Protein AF-A0A749G7H2-F1 (afdb_monomer_lite)

InterPro domains:
  IPR007267 GtrA/DPMS, transmembrane domain [PF04138] (7-76)
  IPR016480 Glucose translocase, bactoprenol-linked [PIRSF006298] (1-87)
  IPR051401 Bacterial Cell Wall Glycosylation GtrA [PTHR38459] (2-80)

Secondary structure (DSSP, 8-state):
-HHHHHHHHHHHHHHHHHHHHHHHIIIIIS---HHHHHHHHHHHHHHHHHHHIIIIII-PPP-HHHHHHHHHHHHHHHHHHHHHH--

Organism: Salmonella enterica (NCBI:txid28901)

pLDDT: mean 88.51, std 6.15, range [59.59, 97.06]

Foldseek 3Di:
DVVLVVQLVVLVVVLVVQLVVQLCCCCVVVVDDSVVSNVRSLVVSLVSSLVSCCVPRPVHDDDPVVSVVSSVVVVVVVVVVVVVVVD

Structure (mmCIF, N/CA/C/O backbone):
data_AF-A0A749G7H2-F1
#
_entry.id   AF-A0A749G7H2-F1
#
loop_
_atom_site.group_PDB
_atom_site.id
_atom_site.type_symbol
_atom_site.label_atom_id
_atom_site.label_alt_id
_atom_site.label_comp_id
_atom_site.label_asym_id
_atom_site.label_entity_id
_atom_site.label_seq_id
_atom_site.pdbx_PDB_ins_code
_atom_site.Cartn_x
_atom_site.Cartn_y
_atom_site.Cartn_z
_atom_site.occupancy
_atom_site.B_iso_or_equiv
_atom_site.auth_seq_id
_atom_site.auth_comp_id
_atom_site.auth_asym_id
_atom_site.auth_atom_id
_atom_site.pdbx_PDB_model_num
ATOM 1 N N . MET A 1 1 ? -20.786 5.662 12.548 1.00 78.69 1 MET A N 1
ATOM 2 C CA . MET A 1 1 ? -20.413 4.901 11.331 1.00 78.69 1 MET A CA 1
ATOM 3 C C . MET A 1 1 ? -19.721 5.767 10.277 1.00 78.69 1 MET A C 1
ATOM 5 O O . MET A 1 1 ? -18.594 5.446 9.937 1.00 78.69 1 MET A O 1
ATOM 9 N N . ILE A 1 2 ? -20.297 6.897 9.838 1.00 86.69 2 ILE A N 1
ATOM 10 C CA . ILE A 1 2 ? -19.688 7.788 8.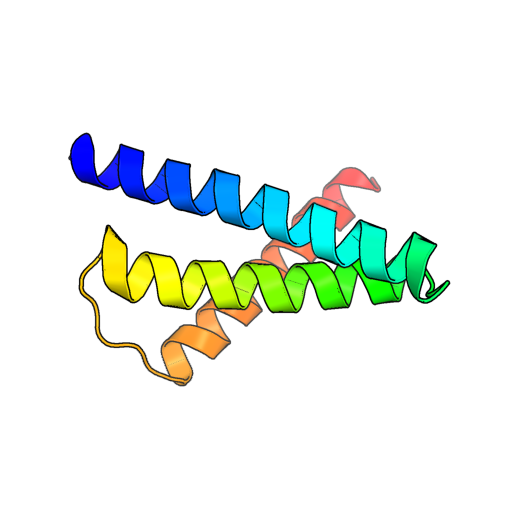817 1.00 86.69 2 ILE A CA 1
ATOM 11 C C . ILE A 1 2 ? -18.253 8.232 9.157 1.00 86.69 2 ILE A C 1
ATOM 13 O O . ILE A 1 2 ? -17.369 8.128 8.317 1.00 86.69 2 ILE A O 1
ATOM 17 N N . LYS A 1 3 ? -17.976 8.648 10.403 1.00 84.50 3 LYS A N 1
ATOM 18 C CA . LYS A 1 3 ? -16.612 9.035 10.826 1.00 84.50 3 LYS A CA 1
ATOM 19 C C . LYS A 1 3 ? -15.585 7.903 10.668 1.00 84.50 3 LYS A C 1
ATOM 21 O O . LYS A 1 3 ? -14.432 8.167 10.356 1.00 84.50 3 LYS A O 1
ATOM 26 N N . LEU A 1 4 ? -16.005 6.657 10.894 1.00 86.19 4 LEU A N 1
ATOM 27 C CA . LEU A 1 4 ? -15.153 5.475 10.755 1.00 86.19 4 LEU A CA 1
ATOM 28 C C . LEU A 1 4 ? -14.872 5.190 9.276 1.00 86.19 4 LEU A C 1
ATOM 30 O O . LEU A 1 4 ? -13.730 4.966 8.892 1.00 86.19 4 LEU A O 1
ATOM 34 N N . PHE A 1 5 ? -15.919 5.271 8.453 1.00 86.62 5 PHE A N 1
ATOM 35 C CA . PHE A 1 5 ? -15.829 5.105 7.008 1.00 86.62 5 PHE A CA 1
ATOM 36 C C . PHE A 1 5 ? -14.906 6.149 6.371 1.00 86.62 5 PHE A C 1
ATOM 38 O O . PHE A 1 5 ? -14.022 5.785 5.608 1.00 86.62 5 PHE A O 1
ATOM 45 N N . ILE A 1 6 ? -15.037 7.427 6.749 1.00 91.25 6 ILE A N 1
ATOM 46 C CA . ILE A 1 6 ? -14.162 8.498 6.247 1.00 91.25 6 ILE A CA 1
ATOM 47 C C . ILE A 1 6 ? -12.700 8.205 6.590 1.00 91.25 6 ILE A C 1
ATOM 49 O O . ILE A 1 6 ? -11.857 8.265 5.705 1.00 91.25 6 ILE A O 1
ATOM 53 N N . LYS A 1 7 ? -12.392 7.820 7.838 1.00 86.81 7 LYS A N 1
ATOM 54 C CA . LYS A 1 7 ? -11.021 7.440 8.221 1.00 86.81 7 LYS A CA 1
ATOM 55 C C . LYS A 1 7 ? -10.492 6.265 7.398 1.00 86.81 7 LYS A C 1
ATOM 57 O O . LYS A 1 7 ? -9.358 6.318 6.931 1.00 86.81 7 LYS A O 1
ATOM 62 N N . TYR A 1 8 ? -11.312 5.234 7.205 1.00 87.75 8 TYR A N 1
ATOM 63 C CA . TYR A 1 8 ? -10.949 4.065 6.408 1.00 87.75 8 TYR A CA 1
ATOM 64 C C . TYR A 1 8 ? -10.642 4.442 4.951 1.00 87.75 8 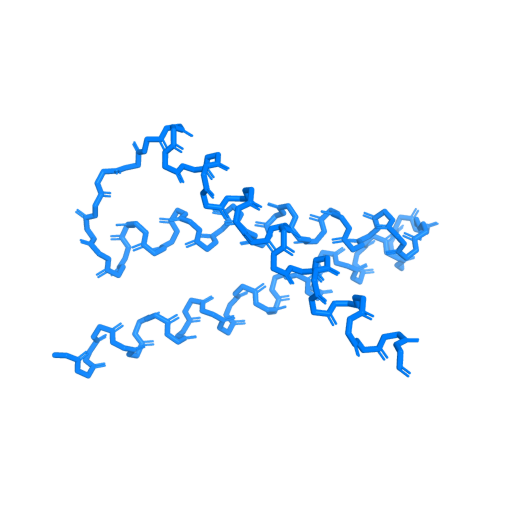TYR A C 1
ATOM 66 O O . TYR A 1 8 ? -9.594 4.074 4.423 1.00 87.75 8 TYR A O 1
ATOM 74 N N . VAL A 1 9 ? -11.506 5.246 4.326 1.00 92.19 9 VAL A N 1
ATOM 75 C CA . VAL A 1 9 ? -11.306 5.743 2.957 1.00 92.19 9 VAL A CA 1
ATOM 76 C C . VAL A 1 9 ? -10.064 6.630 2.871 1.00 92.19 9 VAL A C 1
ATOM 78 O O . VAL A 1 9 ? -9.260 6.442 1.963 1.00 92.19 9 VAL A O 1
ATOM 81 N N . SER A 1 10 ? -9.847 7.541 3.826 1.00 92.62 10 SER A N 1
ATOM 82 C CA . SER A 1 10 ? -8.637 8.373 3.876 1.00 92.62 10 SER A CA 1
ATOM 83 C C . SER A 1 10 ? -7.364 7.531 3.913 1.00 92.62 10 SER A C 1
ATOM 85 O O . SER A 1 10 ? -6.420 7.820 3.181 1.00 92.62 10 SER A O 1
ATOM 87 N N . ILE A 1 11 ? -7.337 6.462 4.714 1.00 92.94 11 ILE A N 1
ATOM 88 C CA . ILE A 1 11 ? -6.196 5.538 4.748 1.00 92.9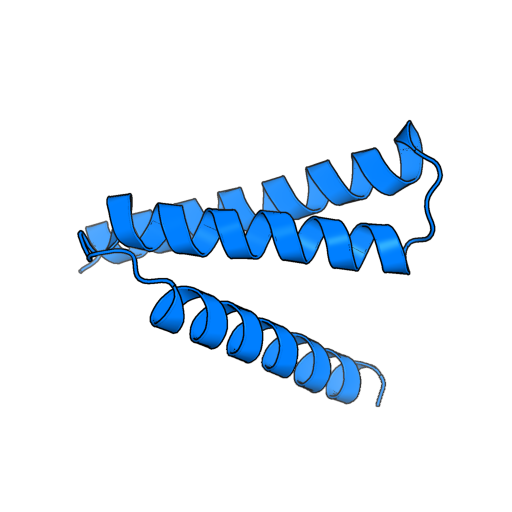4 11 ILE A CA 1
ATOM 89 C C . ILE A 1 11 ? -6.047 4.813 3.409 1.00 92.94 11 ILE A C 1
ATOM 91 O O . ILE A 1 11 ? -4.925 4.668 2.937 1.00 92.94 11 ILE A O 1
ATOM 95 N N . GLY A 1 12 ? -7.146 4.420 2.761 1.00 92.25 12 GLY A N 1
ATOM 96 C CA . GLY A 1 12 ? -7.122 3.828 1.419 1.00 92.25 12 GLY A CA 1
ATOM 97 C C . GLY A 1 12 ? -6.530 4.757 0.349 1.00 92.25 12 GLY A C 1
ATOM 98 O O . GLY A 1 12 ? -5.721 4.321 -0.474 1.00 92.25 12 GLY A O 1
ATOM 99 N N . VAL A 1 13 ? -6.864 6.051 0.387 1.00 95.44 13 VAL A N 1
ATOM 100 C CA . VAL A 1 13 ? -6.280 7.062 -0.513 1.00 95.44 13 VAL A CA 1
ATOM 101 C C . VAL A 1 13 ? -4.780 7.206 -0.253 1.00 95.44 13 VAL A C 1
ATOM 103 O O . VAL A 1 13 ? -3.987 7.125 -1.190 1.00 95.44 13 VAL A O 1
ATOM 106 N N . LEU A 1 14 ? -4.376 7.340 1.015 1.00 94.88 14 LEU A N 1
ATOM 107 C CA . LEU A 1 14 ? -2.963 7.434 1.398 1.00 94.88 14 LEU A CA 1
ATOM 108 C C . LEU A 1 14 ? -2.173 6.178 1.013 1.00 94.88 14 LEU A C 1
ATOM 110 O O . LEU A 1 14 ? -1.060 6.285 0.512 1.00 94.88 14 LEU A O 1
ATOM 114 N N . ASN A 1 15 ? -2.758 4.995 1.192 1.00 94.56 15 ASN A N 1
ATOM 115 C CA . ASN A 1 15 ? -2.179 3.719 0.782 1.00 94.56 15 ASN A CA 1
ATOM 116 C C . ASN A 1 15 ? -1.900 3.676 -0.724 1.00 94.56 15 ASN A C 1
ATOM 118 O O . ASN A 1 15 ? -0.826 3.257 -1.148 1.00 94.56 15 ASN A O 1
ATOM 122 N N . THR A 1 16 ? -2.867 4.117 -1.527 1.00 94.00 16 THR A N 1
ATOM 123 C CA . THR A 1 16 ? -2.749 4.122 -2.990 1.00 94.00 16 THR A CA 1
ATOM 124 C C . THR A 1 16 ? -1.670 5.101 -3.446 1.00 94.00 16 THR A C 1
ATOM 126 O O . THR A 1 16 ? -0.815 4.741 -4.253 1.00 94.00 16 THR A O 1
ATOM 129 N N . ALA A 1 17 ? -1.654 6.307 -2.870 1.00 96.56 17 ALA A N 1
ATOM 130 C CA . ALA A 1 17 ? -0.618 7.301 -3.134 1.00 96.56 17 ALA A CA 1
ATOM 131 C C . ALA A 1 17 ? 0.778 6.798 -2.729 1.00 96.56 17 ALA A C 1
ATOM 133 O O . ALA A 1 17 ? 1.734 6.966 -3.483 1.00 96.56 17 ALA A O 1
ATOM 134 N N . LEU A 1 18 ? 0.892 6.133 -1.574 1.00 95.94 18 LEU A N 1
ATOM 135 C CA . LEU A 1 18 ? 2.148 5.558 -1.095 1.00 95.94 18 LEU A CA 1
ATOM 136 C C . LEU A 1 18 ? 2.661 4.458 -2.028 1.00 95.94 18 LEU A C 1
ATOM 138 O O . LEU A 1 18 ? 3.843 4.460 -2.360 1.00 95.94 18 LEU A O 1
ATOM 142 N N . HIS A 1 19 ? 1.789 3.556 -2.492 1.00 96.00 19 HIS A N 1
ATOM 143 C CA . HIS A 1 19 ? 2.166 2.546 -3.482 1.00 96.00 19 HIS A CA 1
ATOM 144 C C . HIS A 1 19 ? 2.736 3.223 -4.734 1.00 96.00 19 HIS A C 1
ATOM 146 O O . HIS A 1 19 ? 3.863 2.931 -5.120 1.00 96.00 19 HIS A O 1
ATOM 152 N N . TRP A 1 20 ? 2.009 4.175 -5.325 1.00 96.44 20 TRP A N 1
ATOM 153 C CA . TRP A 1 20 ? 2.459 4.880 -6.529 1.00 96.44 20 TRP A CA 1
ATOM 154 C C . TRP A 1 20 ? 3.787 5.613 -6.327 1.00 96.44 20 TRP A C 1
ATOM 156 O O . TRP A 1 20 ? 4.648 5.559 -7.202 1.00 96.44 20 TRP A O 1
ATOM 166 N N . ALA A 1 21 ? 3.988 6.247 -5.170 1.00 97.06 21 ALA A N 1
ATOM 167 C CA . ALA A 1 21 ? 5.239 6.923 -4.844 1.00 97.06 21 ALA A CA 1
ATOM 168 C C . ALA A 1 21 ? 6.421 5.944 -4.770 1.00 97.06 21 ALA A C 1
ATOM 170 O O . ALA A 1 21 ? 7.464 6.195 -5.372 1.00 97.06 21 ALA A O 1
ATOM 171 N N . ILE A 1 22 ? 6.255 4.809 -4.081 1.00 96.94 22 ILE A N 1
ATOM 172 C CA . ILE A 1 22 ? 7.289 3.768 -3.994 1.00 96.94 22 ILE A CA 1
ATOM 173 C C . ILE A 1 22 ? 7.542 3.140 -5.362 1.00 96.94 22 ILE A C 1
ATOM 175 O O . ILE A 1 22 ? 8.693 2.973 -5.751 1.00 96.94 22 ILE A O 1
ATOM 179 N N . PHE A 1 23 ? 6.489 2.853 -6.123 1.00 95.31 23 PHE A N 1
ATOM 180 C CA . PHE A 1 23 ? 6.603 2.322 -7.476 1.00 95.31 23 PHE A CA 1
ATOM 181 C C . PHE A 1 23 ? 7.399 3.271 -8.381 1.00 95.31 23 PHE A C 1
ATOM 183 O O . PHE A 1 23 ? 8.367 2.853 -9.013 1.00 95.31 23 PHE A O 1
ATOM 190 N N . ALA A 1 24 ? 7.047 4.561 -8.397 1.00 94.81 24 ALA A N 1
ATOM 191 C CA . ALA A 1 24 ? 7.750 5.575 -9.175 1.00 94.81 24 ALA A CA 1
ATOM 192 C C . ALA A 1 24 ? 9.217 5.705 -8.740 1.00 94.81 24 ALA A C 1
ATOM 194 O O . ALA A 1 24 ? 10.103 5.768 -9.588 1.00 94.81 24 ALA A O 1
ATOM 195 N N . LEU A 1 25 ? 9.496 5.678 -7.435 1.00 96.56 25 LEU A N 1
ATOM 196 C CA . LEU A 1 25 ? 10.863 5.701 -6.919 1.00 96.56 25 LEU A CA 1
ATOM 197 C C . LEU A 1 25 ? 11.665 4.466 -7.366 1.00 96.56 25 LEU A C 1
ATOM 199 O O . LEU A 1 25 ? 12.806 4.593 -7.804 1.00 96.56 25 LEU A O 1
ATOM 203 N N . CYS A 1 26 ? 11.070 3.276 -7.300 1.00 94.94 26 CYS A N 1
ATOM 204 C CA . CYS A 1 26 ? 11.693 2.028 -7.735 1.00 94.94 26 CYS A CA 1
ATOM 205 C C . CYS A 1 26 ? 11.982 2.008 -9.242 1.00 94.94 26 CYS A C 1
ATOM 207 O O . CYS A 1 26 ? 13.059 1.564 -9.647 1.00 94.94 26 CYS A O 1
ATOM 209 N N . VAL A 1 27 ? 11.052 2.482 -10.073 1.00 94.88 27 VAL A N 1
ATOM 210 C CA . VAL A 1 27 ? 11.198 2.469 -11.537 1.00 94.88 27 VAL A CA 1
ATOM 211 C C . VAL A 1 27 ? 12.111 3.592 -12.021 1.00 94.88 27 VAL A C 1
ATOM 213 O O . VAL A 1 27 ? 13.024 3.343 -12.800 1.00 94.88 27 VAL A O 1
ATOM 216 N N . TYR A 1 28 ? 11.901 4.826 -11.564 1.00 94.81 28 TYR A N 1
ATOM 217 C CA . TYR A 1 28 ? 12.634 5.985 -12.082 1.00 94.81 28 TYR A CA 1
ATOM 218 C C . TYR A 1 28 ? 13.921 6.278 -11.311 1.00 94.81 28 TYR A C 1
ATOM 220 O O . TYR A 1 28 ? 14.901 6.699 -11.916 1.00 94.81 28 TYR A O 1
ATOM 228 N N . GLY A 1 29 ? 13.939 6.050 -9.995 1.00 94.50 29 GLY A N 1
ATOM 229 C CA . GLY A 1 29 ? 15.114 6.297 -9.153 1.00 94.50 29 GLY A CA 1
ATOM 230 C C . GLY A 1 29 ? 16.098 5.130 -9.145 1.00 94.50 29 GLY A C 1
ATOM 231 O O . GLY A 1 29 ? 17.293 5.330 -9.329 1.00 94.50 29 GLY A O 1
ATOM 232 N N . PHE A 1 30 ? 15.593 3.908 -8.958 1.00 92.56 30 PHE A N 1
ATOM 233 C CA . PHE A 1 30 ? 16.425 2.701 -8.857 1.00 92.56 30 PHE A CA 1
ATOM 234 C C . PHE A 1 30 ? 16.482 1.862 -10.143 1.00 92.56 30 PHE A C 1
ATOM 236 O O . PHE A 1 30 ? 17.190 0.859 -10.168 1.00 92.56 30 PHE A O 1
ATOM 243 N N . GLN A 1 31 ? 15.747 2.244 -11.195 1.00 93.31 31 GLN A N 1
ATOM 244 C CA . GLN A 1 31 ? 15.702 1.531 -12.484 1.00 93.31 31 GLN A CA 1
ATOM 245 C C . GLN A 1 31 ? 15.383 0.030 -12.356 1.00 93.31 31 GLN A C 1
ATOM 247 O O . GLN A 1 31 ? 15.852 -0.803 -13.130 1.00 93.31 31 GLN A O 1
ATOM 252 N N . THR A 1 32 ? 14.577 -0.330 -11.357 1.00 91.50 32 THR A N 1
ATOM 253 C CA . THR A 1 32 ? 14.147 -1.717 -11.138 1.00 91.50 32 THR A CA 1
ATOM 254 C C . THR A 1 32 ? 13.063 -2.132 -12.134 1.00 91.50 32 THR A C 1
ATOM 256 O O . THR A 1 32 ? 12.383 -1.297 -12.733 1.00 91.50 32 THR A O 1
ATOM 259 N N . SER A 1 33 ? 12.867 -3.444 -12.303 1.00 93.62 33 SER A N 1
ATOM 260 C CA . SER A 1 33 ? 11.772 -3.957 -13.128 1.00 93.62 33 SER A CA 1
ATOM 261 C C . SER A 1 33 ? 10.407 -3.594 -12.529 1.00 93.62 33 SER A C 1
ATOM 263 O O . SER A 1 33 ? 10.241 -3.537 -11.309 1.00 93.62 33 SER A O 1
ATOM 265 N N . GLN A 1 34 ? 9.395 -3.417 -13.386 1.00 89.19 34 GLN A N 1
ATOM 266 C CA . GLN A 1 34 ? 8.023 -3.126 -12.946 1.00 89.19 34 GLN A CA 1
ATOM 267 C C . GLN A 1 34 ? 7.485 -4.188 -11.977 1.00 89.19 34 GLN A C 1
ATOM 269 O O . GLN A 1 34 ? 6.757 -3.859 -11.045 1.00 89.19 34 GLN A O 1
ATOM 274 N N . ALA A 1 35 ? 7.870 -5.454 -12.159 1.00 90.56 35 ALA A N 1
ATOM 275 C CA . ALA A 1 35 ? 7.494 -6.534 -11.253 1.00 90.56 35 ALA A CA 1
ATOM 276 C C . ALA A 1 35 ? 8.042 -6.303 -9.832 1.00 90.56 35 ALA A C 1
ATOM 278 O O . ALA A 1 35 ? 7.283 -6.353 -8.865 1.00 90.56 35 ALA A O 1
ATOM 279 N N . LEU A 1 36 ? 9.336 -5.988 -9.699 1.00 88.56 36 LEU A N 1
ATOM 280 C CA . LEU A 1 36 ? 9.957 -5.710 -8.399 1.00 88.56 36 LEU A CA 1
ATOM 281 C C . LEU A 1 36 ? 9.400 -4.434 -7.761 1.00 88.56 36 LEU A C 1
ATOM 283 O O . LEU A 1 36 ? 9.127 -4.417 -6.558 1.00 88.56 36 LEU A O 1
ATOM 287 N N . ALA A 1 37 ? 9.178 -3.391 -8.559 1.00 92.50 37 ALA A N 1
ATOM 288 C CA . ALA A 1 37 ? 8.559 -2.154 -8.099 1.00 92.50 37 ALA A CA 1
ATOM 289 C C . ALA A 1 37 ? 7.133 -2.385 -7.566 1.00 92.50 37 ALA A C 1
ATOM 291 O O . ALA A 1 37 ? 6.798 -1.877 -6.497 1.00 92.50 37 ALA A O 1
ATOM 292 N N . ASN A 1 38 ? 6.319 -3.199 -8.250 1.00 92.19 38 ASN A N 1
ATOM 293 C CA . ASN A 1 38 ? 4.966 -3.559 -7.808 1.00 92.19 38 ASN A CA 1
ATOM 294 C C . ASN A 1 38 ? 4.973 -4.366 -6.506 1.00 92.19 38 ASN A C 1
ATOM 296 O O . ASN A 1 38 ? 4.212 -4.062 -5.592 1.00 92.19 38 ASN A O 1
ATOM 300 N N . VAL A 1 39 ? 5.849 -5.370 -6.383 1.00 90.56 39 VAL A N 1
ATOM 301 C CA . VAL A 1 39 ? 5.963 -6.166 -5.146 1.00 90.56 39 VAL A CA 1
ATOM 302 C C . VAL A 1 39 ? 6.388 -5.285 -3.971 1.00 90.56 39 VAL A C 1
ATOM 304 O O . VAL A 1 39 ? 5.818 -5.379 -2.884 1.00 90.56 39 VAL A O 1
ATOM 307 N N . THR A 1 40 ? 7.350 -4.391 -4.193 1.00 92.38 40 THR A N 1
ATOM 308 C CA . THR A 1 40 ? 7.862 -3.483 -3.158 1.00 92.38 40 THR A CA 1
ATOM 309 C C . THR A 1 40 ? 6.804 -2.459 -2.753 1.00 92.38 40 THR A C 1
ATOM 311 O O . THR A 1 40 ? 6.540 -2.273 -1.564 1.00 92.38 40 THR A O 1
ATOM 314 N N . GLY A 1 41 ? 6.143 -1.838 -3.732 1.00 94.12 41 GLY A N 1
ATOM 315 C CA . GLY A 1 41 ? 5.041 -0.909 -3.506 1.00 94.12 41 GLY A CA 1
ATOM 316 C C . GLY A 1 41 ? 3.880 -1.559 -2.758 1.00 94.12 41 GLY A C 1
ATOM 317 O O . GLY A 1 41 ? 3.402 -0.998 -1.772 1.00 94.12 41 GLY A O 1
ATOM 318 N N . PHE A 1 42 ? 3.492 -2.776 -3.146 1.00 91.81 42 PHE A N 1
ATOM 319 C CA . PHE A 1 42 ? 2.483 -3.564 -2.441 1.00 91.81 42 PHE A CA 1
ATOM 320 C C . PHE A 1 42 ? 2.891 -3.854 -0.993 1.00 91.81 42 PHE A C 1
ATOM 322 O O . PHE A 1 42 ? 2.098 -3.598 -0.089 1.00 91.81 42 PHE A O 1
ATOM 329 N N . ALA A 1 43 ? 4.117 -4.331 -0.750 1.00 91.50 43 ALA A N 1
ATOM 330 C CA . ALA A 1 43 ? 4.601 -4.665 0.591 1.00 91.50 43 ALA A CA 1
ATOM 331 C C . ALA A 1 43 ? 4.605 -3.450 1.536 1.00 91.50 43 ALA A C 1
ATOM 333 O O . ALA A 1 43 ? 4.185 -3.548 2.693 1.00 91.50 43 ALA A O 1
ATOM 334 N N . VAL A 1 44 ? 5.031 -2.284 1.044 1.00 94.00 44 VAL A N 1
ATOM 335 C CA . VAL A 1 44 ? 5.025 -1.038 1.825 1.00 94.00 44 VAL A CA 1
ATOM 336 C C . VAL A 1 44 ? 3.594 -0.557 2.078 1.00 94.00 44 VAL A C 1
ATOM 338 O O . VAL A 1 44 ? 3.242 -0.234 3.215 1.00 94.00 44 VAL A O 1
ATOM 341 N N . ALA A 1 45 ? 2.748 -0.552 1.047 1.00 93.50 45 ALA A N 1
ATOM 342 C CA . ALA A 1 45 ? 1.368 -0.089 1.139 1.00 93.50 45 ALA A CA 1
ATOM 343 C C . ALA A 1 45 ? 0.528 -0.969 2.083 1.00 93.50 45 ALA A C 1
ATOM 345 O O . ALA A 1 45 ? -0.098 -0.461 3.016 1.00 93.50 45 ALA A O 1
ATOM 346 N N . VAL A 1 46 ? 0.585 -2.297 1.930 1.00 90.88 46 VAL A N 1
ATOM 347 C CA . VAL A 1 46 ? -0.164 -3.238 2.781 1.00 90.88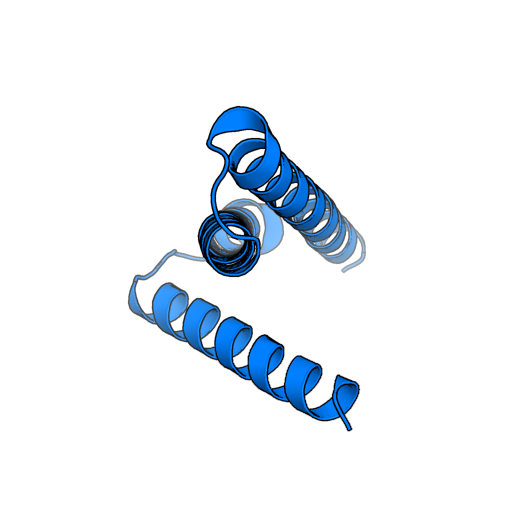 46 VAL A CA 1
ATOM 348 C C . VAL A 1 46 ? 0.258 -3.126 4.250 1.00 90.88 46 VAL A C 1
ATOM 350 O O . VAL A 1 46 ? -0.595 -3.134 5.141 1.00 90.88 46 VAL A O 1
ATOM 353 N N . SER A 1 47 ? 1.553 -2.915 4.511 1.00 91.31 47 SER A N 1
ATOM 354 C CA . SER A 1 47 ? 2.072 -2.652 5.857 1.00 91.31 47 SER A CA 1
ATOM 355 C C . SER A 1 47 ? 1.484 -1.374 6.435 1.00 91.31 47 SER A C 1
ATOM 357 O O . SER A 1 47 ? 0.897 -1.390 7.519 1.00 91.31 47 SER A O 1
ATOM 359 N N . PHE A 1 48 ? 1.583 -0.271 5.691 1.00 92.56 48 PHE A N 1
ATOM 360 C CA . PHE A 1 48 ? 1.025 1.014 6.096 1.00 92.56 48 PHE A CA 1
ATOM 361 C C . PHE A 1 48 ? -0.472 0.905 6.405 1.00 92.56 48 PHE A C 1
ATOM 363 O O . PHE A 1 48 ? -0.900 1.312 7.484 1.00 92.56 48 PHE A O 1
ATOM 370 N N . SER A 1 49 ? -1.257 0.296 5.513 1.00 90.81 49 SER A N 1
ATOM 371 C CA . SER A 1 49 ? -2.699 0.113 5.701 1.00 90.81 49 SER A CA 1
ATOM 372 C C . SER A 1 49 ? -3.037 -0.683 6.952 1.00 90.81 49 SER A C 1
ATOM 374 O O . SER A 1 49 ? -3.973 -0.310 7.661 1.00 90.81 49 SER A O 1
ATOM 376 N N . PHE A 1 50 ? -2.289 -1.747 7.254 1.00 89.44 50 PHE A N 1
ATOM 377 C CA . PHE A 1 50 ? -2.520 -2.556 8.448 1.00 89.44 50 PHE A CA 1
ATOM 378 C C . PHE A 1 50 ? -2.304 -1.742 9.728 1.00 89.44 50 PHE A C 1
ATOM 380 O O . PHE A 1 50 ? -3.202 -1.649 10.569 1.00 89.44 50 PHE A O 1
ATOM 387 N N . PHE A 1 51 ? -1.140 -1.099 9.859 1.00 88.81 51 PHE A N 1
ATOM 388 C CA . PHE A 1 51 ? -0.805 -0.314 11.049 1.00 88.81 51 PHE A CA 1
ATOM 389 C C . PHE A 1 51 ? -1.697 0.924 11.192 1.00 88.81 51 PHE A C 1
ATOM 391 O O . PHE A 1 51 ? -2.177 1.218 12.291 1.00 88.81 51 PHE A O 1
ATOM 398 N N . ALA A 1 52 ? -1.965 1.630 10.091 1.00 89.69 52 ALA A N 1
ATOM 399 C CA . ALA A 1 52 ? -2.804 2.820 10.097 1.00 89.69 52 ALA A CA 1
ATOM 400 C C . ALA A 1 52 ? -4.255 2.484 10.462 1.00 89.69 52 ALA A C 1
ATOM 402 O O . ALA A 1 52 ? -4.832 3.147 11.324 1.00 89.69 52 ALA A O 1
ATOM 403 N N . ASN A 1 53 ? -4.844 1.433 9.880 1.00 88.38 53 ASN A N 1
ATOM 404 C CA . ASN A 1 53 ? -6.216 1.049 10.213 1.00 88.38 53 ASN A CA 1
ATOM 405 C C . ASN A 1 53 ? -6.334 0.506 11.636 1.00 88.38 53 ASN A C 1
ATOM 407 O O . ASN A 1 53 ? -7.287 0.859 12.335 1.00 88.38 53 ASN A O 1
ATOM 411 N N . ALA A 1 54 ? -5.368 -0.292 12.100 1.00 86.94 54 ALA A N 1
ATOM 412 C CA . ALA A 1 54 ? -5.363 -0.785 13.474 1.00 86.94 54 ALA A CA 1
ATOM 413 C C . ALA A 1 54 ? -5.330 0.374 14.482 1.00 86.94 54 ALA A C 1
ATOM 415 O O . ALA A 1 54 ? -6.135 0.398 15.411 1.00 86.94 54 ALA A O 1
ATOM 416 N N . ARG A 1 55 ? -4.467 1.376 14.262 1.00 86.12 55 ARG A N 1
ATOM 417 C CA . ARG A 1 55 ? -4.283 2.498 15.193 1.00 86.12 55 ARG A CA 1
ATOM 418 C C . ARG A 1 55 ? -5.359 3.580 15.085 1.00 86.12 55 ARG A C 1
ATOM 420 O O . ARG A 1 55 ? -5.876 4.018 16.107 1.00 86.12 55 ARG A O 1
ATOM 427 N N . PHE A 1 56 ? -5.675 4.045 13.878 1.00 82.19 56 PHE A N 1
ATOM 428 C CA . PHE A 1 56 ? -6.482 5.258 13.678 1.00 82.19 56 PHE A CA 1
ATOM 429 C C . PHE A 1 56 ? -7.963 4.982 13.404 1.00 82.19 56 PHE A C 1
ATOM 431 O O . PHE A 1 56 ? -8.811 5.806 13.778 1.00 82.19 56 PHE A O 1
ATOM 438 N N . THR A 1 57 ? -8.275 3.847 12.773 1.00 82.88 57 THR A N 1
ATOM 439 C CA . THR A 1 57 ? -9.651 3.468 12.417 1.00 82.88 57 THR A CA 1
ATOM 440 C C . THR A 1 57 ? -10.286 2.618 13.506 1.00 82.88 57 THR A C 1
ATOM 442 O O . THR A 1 57 ? -11.341 2.990 14.010 1.00 82.88 57 THR A O 1
ATOM 445 N N . PHE A 1 58 ? -9.651 1.510 13.895 1.00 81.44 58 PHE A N 1
ATOM 446 C CA . PHE A 1 58 ? -10.287 0.486 14.731 1.00 81.44 58 PHE A CA 1
ATOM 447 C C . PHE A 1 58 ? -9.848 0.488 16.199 1.00 81.44 58 PHE A C 1
ATOM 449 O O . PHE A 1 58 ? -10.521 -0.130 17.017 1.00 81.44 58 PHE A O 1
ATOM 456 N N . GLY A 1 59 ? -8.745 1.161 16.549 1.00 80.81 59 GLY A N 1
ATOM 457 C CA . GLY A 1 59 ? -8.200 1.131 17.913 1.00 80.81 59 GLY A CA 1
ATOM 458 C C . GLY A 1 59 ? -7.836 -0.285 18.383 1.00 80.81 59 GLY A C 1
ATOM 459 O O . GLY A 1 59 ? -7.928 -0.589 19.569 1.00 80.81 59 GLY A O 1
ATOM 460 N N . ALA A 1 60 ? -7.485 -1.169 17.449 1.00 79.62 60 ALA A N 1
ATOM 461 C CA . ALA A 1 60 ? -7.254 -2.585 17.697 1.00 79.62 60 ALA A CA 1
ATOM 462 C C . ALA A 1 60 ? -5.773 -2.871 17.984 1.00 79.62 60 ALA A C 1
ATOM 464 O O . ALA A 1 60 ? -4.881 -2.217 17.441 1.00 79.62 60 ALA A O 1
ATOM 465 N N . SER A 1 61 ? -5.502 -3.897 18.796 1.00 77.75 61 SER A N 1
ATOM 466 C CA . SER A 1 61 ? -4.133 -4.364 19.012 1.00 77.75 61 SER A CA 1
ATOM 467 C C . SER A 1 61 ? -3.557 -4.989 17.738 1.00 77.75 61 SER A C 1
ATOM 469 O O . SER A 1 61 ? -4.172 -5.848 17.090 1.00 77.75 61 SER A O 1
ATOM 471 N N . VAL A 1 62 ? -2.351 -4.551 17.387 1.00 80.06 62 VAL A N 1
ATOM 472 C CA . VAL A 1 62 ? -1.549 -5.133 16.311 1.00 80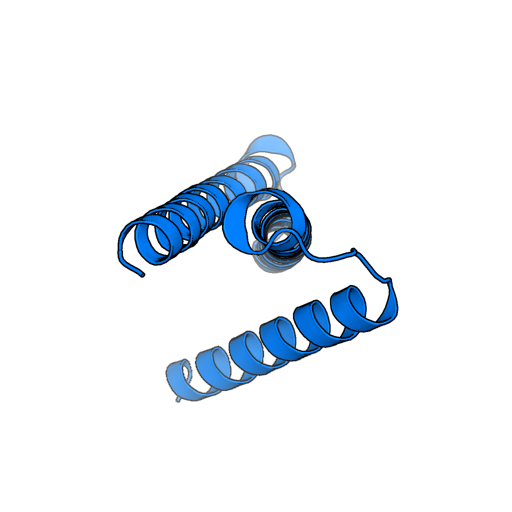.06 62 VAL A CA 1
ATOM 473 C C . VAL A 1 62 ? -0.959 -6.460 16.780 1.00 80.06 62 VAL A C 1
ATOM 475 O O . VAL A 1 62 ? -0.359 -6.536 17.848 1.00 80.06 62 VAL A O 1
ATOM 478 N N . SER A 1 63 ? -1.141 -7.517 15.988 1.00 83.69 63 SER A N 1
ATOM 479 C CA . SER A 1 63 ? -0.484 -8.807 16.207 1.00 83.69 63 SER A CA 1
ATOM 480 C C . SER A 1 63 ? 0.108 -9.325 14.904 1.00 83.69 63 SER A C 1
ATOM 482 O O . SER A 1 63 ? -0.461 -9.118 13.828 1.00 83.69 63 SER A O 1
ATOM 484 N N . THR A 1 64 ? 1.234 -10.030 15.003 1.00 75.44 64 THR A N 1
ATOM 485 C CA . THR A 1 64 ? 1.943 -10.595 13.847 1.00 75.44 64 THR A CA 1
ATOM 486 C C . THR A 1 64 ? 1.067 -11.572 13.064 1.00 75.44 64 THR A C 1
ATOM 488 O O . THR A 1 64 ? 1.085 -11.563 11.839 1.00 75.44 64 THR A O 1
ATOM 491 N N . GLY A 1 65 ? 0.228 -12.360 13.747 1.00 79.19 65 GLY A N 1
ATOM 492 C CA . GLY A 1 65 ? -0.709 -13.277 13.090 1.00 79.19 65 GLY A CA 1
ATOM 493 C C . GLY A 1 65 ? -1.765 -12.548 12.254 1.00 79.19 65 GLY A C 1
ATOM 494 O O . GLY A 1 65 ? -1.991 -12.908 11.103 1.00 79.19 65 GLY A O 1
ATOM 495 N N . ARG A 1 66 ? -2.365 -11.474 12.789 1.00 79.94 66 ARG A N 1
ATOM 496 C CA . ARG A 1 66 ? -3.332 -10.645 12.043 1.00 79.94 66 ARG A CA 1
ATOM 497 C C . ARG A 1 66 ? -2.679 -9.949 10.853 1.00 79.94 66 ARG A C 1
ATOM 499 O O . ARG A 1 66 ? -3.315 -9.819 9.813 1.00 79.94 66 ARG A O 1
ATOM 506 N N . TYR A 1 67 ? -1.423 -9.533 11.004 1.00 84.50 67 TYR A N 1
ATOM 507 C CA . TYR A 1 67 ? -0.646 -8.931 9.928 1.00 84.50 67 TYR A CA 1
ATOM 508 C C . TYR A 1 67 ? -0.396 -9.925 8.788 1.00 84.50 67 TYR A C 1
ATOM 510 O O . TYR A 1 67 ? -0.760 -9.645 7.651 1.00 84.50 67 TYR A O 1
ATOM 518 N N . LEU A 1 68 ? 0.143 -11.110 9.090 1.00 82.88 68 LEU A N 1
ATOM 519 C CA . LEU A 1 68 ? 0.412 -12.139 8.080 1.00 82.88 68 LEU A CA 1
ATOM 520 C C . LEU A 1 68 ? -0.863 -12.576 7.352 1.00 82.88 68 LEU A C 1
ATOM 522 O O . LEU A 1 68 ? -0.853 -12.725 6.133 1.00 82.88 68 LEU A O 1
ATOM 526 N N . LEU A 1 69 ? -1.971 -12.727 8.082 1.00 85.31 69 LEU A N 1
ATOM 527 C CA . LEU A 1 69 ? -3.258 -13.115 7.507 1.00 85.31 69 LEU A CA 1
ATOM 528 C C . LEU A 1 69 ? -3.827 -12.013 6.600 1.00 85.31 69 LEU A C 1
ATOM 530 O O . LEU A 1 69 ? -4.326 -12.309 5.518 1.00 85.31 69 LEU A O 1
ATOM 534 N N . TYR A 1 70 ? -3.684 -10.744 6.994 1.00 85.19 70 TYR A N 1
ATOM 535 C CA . TYR A 1 70 ? -4.068 -9.594 6.173 1.00 85.19 70 TYR A CA 1
ATOM 536 C C . TYR A 1 70 ? -3.232 -9.491 4.891 1.00 85.19 70 TYR A C 1
ATOM 538 O O . TYR A 1 70 ? -3.792 -9.359 3.804 1.00 85.19 70 TYR A O 1
ATOM 546 N N . VAL A 1 71 ? -1.905 -9.600 4.997 1.00 86.75 71 VAL A N 1
ATOM 547 C CA . VAL A 1 71 ? -0.999 -9.555 3.839 1.00 86.75 71 VAL A CA 1
ATOM 548 C C . VAL A 1 71 ? -1.269 -10.720 2.891 1.00 86.75 71 VAL A C 1
ATOM 550 O O . VAL A 1 71 ? -1.402 -10.503 1.688 1.00 86.75 71 VAL A O 1
ATOM 553 N N . GLY A 1 72 ? -1.404 -11.937 3.425 1.00 85.12 72 GLY A N 1
ATOM 554 C CA . GLY A 1 72 ? -1.720 -13.127 2.637 1.00 85.12 72 GLY A CA 1
ATOM 555 C C . GLY A 1 72 ? -3.050 -12.990 1.901 1.00 85.12 72 GLY A C 1
ATOM 556 O O . GLY A 1 72 ? -3.113 -13.228 0.698 1.00 85.12 72 GLY A O 1
ATOM 557 N N . PHE A 1 73 ? -4.094 -12.520 2.587 1.00 89.25 73 PHE A N 1
ATOM 558 C CA . PHE A 1 73 ? -5.399 -12.265 1.979 1.00 89.25 73 PHE A CA 1
ATOM 559 C C . PHE A 1 73 ? -5.327 -11.232 0.846 1.00 89.25 73 PHE A C 1
ATOM 561 O O . PHE A 1 73 ? -5.833 -11.483 -0.246 1.00 89.25 73 PHE A O 1
ATOM 568 N N . MET A 1 74 ? -4.659 -10.097 1.074 1.00 88.25 74 MET A N 1
ATOM 569 C CA . MET A 1 74 ? -4.492 -9.053 0.055 1.00 88.25 74 MET A CA 1
ATOM 570 C C . MET A 1 74 ? -3.668 -9.544 -1.143 1.00 88.25 74 MET A C 1
ATOM 572 O O . MET A 1 74 ? -3.974 -9.192 -2.281 1.00 88.25 74 MET A O 1
ATOM 576 N N . GLY A 1 75 ? -2.653 -10.380 -0.907 1.00 86.81 75 GLY A N 1
ATOM 577 C CA . GLY A 1 75 ? -1.845 -10.989 -1.964 1.00 86.81 75 GLY A CA 1
ATOM 578 C C 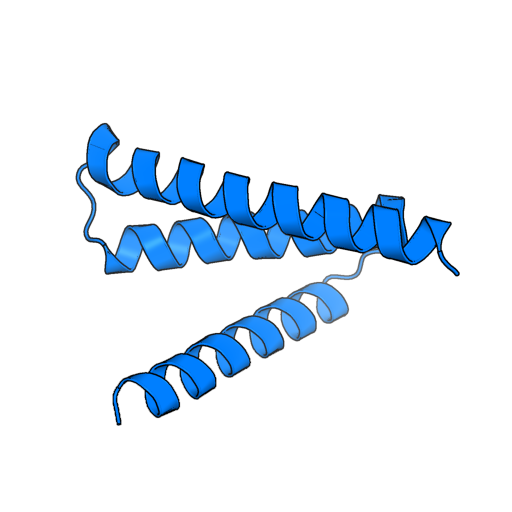. GLY A 1 75 ? -2.653 -11.957 -2.829 1.00 86.81 75 GLY A C 1
ATOM 579 O O . GLY A 1 75 ? -2.608 -11.866 -4.054 1.00 86.81 75 GLY A O 1
ATOM 580 N N . VAL A 1 76 ? -3.449 -12.832 -2.203 1.00 88.69 76 VAL A N 1
ATOM 581 C CA . VAL A 1 76 ? -4.353 -13.752 -2.916 1.00 88.69 76 VAL A CA 1
ATOM 582 C C . VAL A 1 76 ? -5.399 -12.979 -3.713 1.00 88.69 76 VAL A C 1
ATOM 584 O O . VAL A 1 76 ? -5.602 -13.281 -4.885 1.00 88.69 76 VAL A O 1
ATOM 587 N N . LEU A 1 77 ? -6.026 -11.956 -3.122 1.00 86.94 77 LEU A N 1
ATOM 588 C CA . LEU A 1 77 ? -6.971 -11.093 -3.835 1.00 86.94 77 LEU A CA 1
ATOM 589 C C . LEU A 1 77 ? -6.336 -10.454 -5.069 1.00 86.94 77 LEU A C 1
ATOM 591 O O . LEU A 1 77 ? -6.929 -10.497 -6.141 1.00 86.94 77 LEU A O 1
ATOM 595 N N . SER A 1 78 ? -5.132 -9.897 -4.927 1.00 85.44 78 SER A N 1
ATOM 596 C CA . SER A 1 78 ? -4.396 -9.296 -6.042 1.00 85.44 78 SER A CA 1
ATOM 597 C C . SER A 1 78 ? -4.158 -10.307 -7.169 1.00 85.44 78 SER A C 1
ATOM 599 O O . SER A 1 78 ? -4.446 -10.017 -8.328 1.00 85.44 78 SER A O 1
ATOM 601 N N . ALA A 1 79 ? -3.718 -11.523 -6.830 1.00 84.38 79 ALA A N 1
ATOM 602 C CA . ALA A 1 79 ? -3.482 -12.585 -7.805 1.00 84.38 79 ALA A CA 1
ATOM 603 C C . ALA A 1 79 ? -4.769 -13.037 -8.512 1.00 84.38 79 ALA A C 1
ATOM 605 O O . ALA A 1 79 ? -4.774 -13.202 -9.729 1.00 84.38 79 ALA A O 1
ATOM 606 N N . VAL A 1 80 ? -5.866 -13.210 -7.768 1.00 88.06 80 VAL A N 1
ATOM 607 C CA . VAL A 1 80 ? -7.165 -13.606 -8.333 1.00 88.06 80 VAL A CA 1
ATOM 608 C C . VAL A 1 80 ? -7.701 -12.524 -9.265 1.00 88.06 80 VAL A C 1
ATOM 610 O O . VAL A 1 80 ? -8.082 -12.839 -10.387 1.00 88.06 80 VAL A O 1
ATOM 613 N N . VAL A 1 81 ? -7.695 -11.260 -8.829 1.00 85.69 81 VAL A N 1
ATOM 614 C CA . VAL A 1 81 ? -8.174 -10.129 -9.639 1.00 85.69 81 VAL A CA 1
ATOM 615 C C . VAL A 1 81 ? -7.318 -9.960 -10.894 1.00 85.69 81 VAL A C 1
ATOM 617 O O . VAL A 1 81 ? -7.871 -9.803 -11.982 1.00 85.69 81 VAL A O 1
ATOM 620 N N . GLY A 1 82 ? -5.990 -10.056 -10.766 1.00 83.00 82 GLY A N 1
ATOM 621 C CA . GLY A 1 82 ? -5.072 -10.035 -11.906 1.00 83.00 82 GLY A CA 1
ATOM 622 C C . GLY A 1 82 ? -5.376 -11.153 -12.900 1.00 83.00 82 GLY A C 1
ATOM 623 O O . GLY A 1 82 ? -5.592 -10.890 -14.075 1.00 83.00 82 GLY A O 1
ATOM 624 N N . TRP A 1 83 ? -5.534 -12.389 -12.420 1.00 85.62 83 TRP A N 1
ATOM 625 C CA . TRP A 1 83 ? -5.857 -13.528 -13.281 1.00 85.62 83 TRP A CA 1
ATOM 626 C C . TRP A 1 83 ? -7.210 -13.404 -13.989 1.00 85.62 83 TRP A C 1
ATOM 628 O O . TRP A 1 83 ? -7.356 -13.863 -15.120 1.00 85.62 83 TRP A O 1
ATOM 638 N N . THR A 1 84 ? -8.209 -12.799 -13.340 1.00 87.62 84 THR A N 1
ATOM 639 C CA . THR A 1 84 ? -9.498 -12.517 -13.987 1.00 87.62 84 THR A CA 1
ATOM 640 C C . THR A 1 84 ? -9.434 -11.369 -14.988 1.00 87.62 84 THR A C 1
ATOM 642 O O . THR A 1 84 ? -10.276 -11.333 -15.871 1.00 87.62 84 THR A O 1
ATOM 645 N N . GLY A 1 85 ? -8.487 -10.437 -14.842 1.00 80.88 85 GLY A N 1
ATOM 646 C CA . GLY A 1 85 ? -8.295 -9.318 -15.771 1.00 80.88 85 GLY A CA 1
ATOM 647 C C . GLY A 1 85 ? -7.422 -9.662 -16.979 1.00 80.88 85 GLY A C 1
ATOM 648 O O . GLY A 1 85 ? -7.574 -9.044 -18.027 1.00 80.88 85 GLY A O 1
ATOM 649 N N . ASP A 1 86 ? -6.538 -10.653 -16.839 1.00 78.38 86 ASP A N 1
ATOM 650 C CA . ASP A 1 86 ? -5.707 -11.186 -17.928 1.00 78.38 86 ASP A CA 1
ATOM 651 C C . ASP A 1 86 ? -6.475 -12.158 -18.852 1.00 78.38 86 ASP A C 1
ATOM 653 O O . ASP A 1 86 ? -5.954 -12.564 -19.895 1.00 78.38 86 ASP A O 1
ATOM 657 N N . LYS A 1 87 ? -7.688 -12.564 -18.458 1.00 59.59 87 LYS A N 1
ATOM 658 C CA . LYS A 1 87 ? -8.620 -13.386 -19.243 1.00 59.59 87 LYS A CA 1
ATOM 659 C C . LYS A 1 87 ? -9.642 -12.528 -19.973 1.00 59.59 87 LYS A C 1
ATOM 661 O O . LYS A 1 87 ? -9.970 -12.909 -21.118 1.00 59.59 87 LYS A O 1
#

Radius of gyration: 14.35 Å; chains: 1; bounding box: 37×23×38 Å

Sequence (87 aa):
MIKLFIKYVSIGVLNTALHWAIFALCVYGFQTSQALANVTGFAVAVSFSFFANARFTFGASVSTGRYLLYVGFMGVLSAVVGWTGDK